Protein AF-W1X826-F1 (afdb_monomer)

Radius of gyration: 16.15 Å; Cα contacts (8 Å, |Δi|>4): 53; chains: 1; bounding box: 34×32×38 Å

pLDDT: mean 81.96, std 12.31, range [43.5, 94.75]

Nearest PDB structures (foldseek):
  1rtx-assembly1_A  TM=4.358E-01  e=5.426E+00  Synechocystis sp. PCC 6803

Organism: NCBI:txid408170

Secondary structure (DSSP, 8-state):
-PPPSSGGG----PPPHHHHHHHHHHHHHHHHH-----SS-SSSSPPPHHHHHHHHHHHHHHTTPPP--HHHHHHHHHHHHHHTT--HHHHHHHHT--

InterPro domains:
  IPR002104 Integrase, catalytic domain [PF00589] (11-98)
  IPR002104 Integrase, catalytic domain [PS51898] (1-98)
  IPR011010 DNA breaking-rejoining enzyme, catalytic core [SSF56349] (1-98)
  IPR013762 Integrase-like, catalytic domain superfamily [G3DSA:1.10.443.10] (1-98)

Foldseek 3Di:
DDDDPDPLVDADADDDPVRVVVLVVQVVVVVVQPDAPDSQDDNNDHDDLVNVLVVQVVVCVVVVHDRDHPCVVVVVVLVVCVVVVHDPVVSCRNSRDD

Structure (mmCIF, N/CA/C/O backbone):
data_AF-W1X826-F1
#
_entry.id   AF-W1X826-F1
#
loop_
_atom_site.group_PDB
_atom_site.id
_atom_site.type_symbol
_atom_site.label_atom_id
_atom_site.label_alt_id
_atom_site.label_comp_id
_atom_site.label_asym_id
_atom_site.label_entity_id
_atom_site.label_seq_id
_atom_site.pdbx_PDB_ins_code
_atom_site.Cartn_x
_atom_site.Cartn_y
_atom_site.Cartn_z
_atom_site.occupancy
_atom_site.B_iso_or_equiv
_atom_site.auth_seq_id
_atom_site.auth_comp_id
_atom_site.auth_asym_id
_atom_site.auth_atom_id
_atom_site.pdbx_PDB_model_num
ATOM 1 N N . ILE A 1 1 ? 20.475 -5.863 -3.347 1.00 48.62 1 ILE A N 1
ATOM 2 C CA . ILE A 1 1 ? 19.284 -6.285 -2.568 1.00 48.62 1 ILE A CA 1
ATOM 3 C C . ILE A 1 1 ? 19.828 -7.001 -1.349 1.00 48.62 1 ILE A C 1
ATOM 5 O O . ILE A 1 1 ? 20.488 -8.014 -1.532 1.00 48.62 1 ILE A O 1
ATOM 9 N N . ASN A 1 2 ? 19.669 -6.442 -0.150 1.00 43.75 2 ASN A N 1
ATOM 10 C CA . ASN A 1 2 ? 20.181 -7.100 1.052 1.00 43.75 2 ASN A CA 1
ATOM 11 C C . ASN A 1 2 ? 19.255 -8.272 1.405 1.00 43.75 2 ASN A C 1
ATOM 13 O O . ASN A 1 2 ? 18.036 -8.069 1.410 1.00 43.75 2 ASN A O 1
ATOM 17 N N . PRO A 1 3 ? 19.791 -9.474 1.674 1.00 47.88 3 PRO A N 1
ATOM 18 C CA . PRO A 1 3 ? 18.979 -10.582 2.148 1.00 47.88 3 PRO A CA 1
ATOM 19 C C . PRO A 1 3 ? 18.352 -10.222 3.497 1.00 47.88 3 PRO A C 1
ATOM 21 O O . PRO A 1 3 ? 18.901 -9.449 4.287 1.00 47.88 3 PRO A O 1
ATOM 24 N N . THR A 1 4 ? 17.168 -10.765 3.757 1.00 50.28 4 THR A N 1
ATOM 25 C CA . THR A 1 4 ? 16.520 -10.651 5.063 1.00 50.28 4 THR A CA 1
ATOM 26 C C . THR A 1 4 ? 17.415 -11.284 6.128 1.00 50.28 4 THR A C 1
ATOM 28 O O . THR A 1 4 ? 17.934 -12.377 5.917 1.00 50.28 4 THR A O 1
ATOM 31 N N . LYS A 1 5 ? 17.579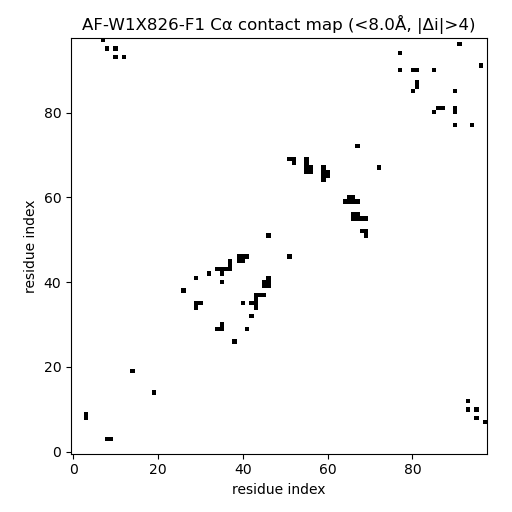 -10.617 7.283 1.00 52.31 5 LYS A N 1
ATOM 32 C CA . LYS A 1 5 ? 18.435 -11.088 8.393 1.00 52.31 5 LYS A CA 1
ATOM 33 C C . LYS A 1 5 ? 18.073 -12.496 8.898 1.00 52.31 5 LYS A C 1
ATOM 35 O O . LYS A 1 5 ? 18.920 -13.144 9.498 1.00 52.31 5 LYS A O 1
ATOM 40 N N . THR A 1 6 ? 16.851 -12.971 8.653 1.00 55.59 6 THR A N 1
ATOM 41 C CA . THR A 1 6 ? 16.366 -14.299 9.050 1.00 55.59 6 THR A CA 1
ATOM 42 C C . THR A 1 6 ? 15.399 -14.871 8.005 1.00 55.59 6 THR A C 1
ATOM 44 O O . THR A 1 6 ? 14.640 -14.131 7.371 1.00 55.59 6 THR A O 1
ATOM 47 N N . PHE A 1 7 ? 15.380 -16.201 7.846 1.00 59.72 7 PHE A N 1
ATOM 48 C CA . PHE A 1 7 ? 14.440 -16.915 6.964 1.00 59.72 7 PHE A CA 1
ATOM 49 C C . PHE A 1 7 ? 12.965 -16.693 7.341 1.00 59.72 7 PHE A C 1
ATOM 51 O O . PHE A 1 7 ? 12.098 -16.763 6.473 1.00 59.72 7 PHE A O 1
ATOM 58 N N . SER A 1 8 ? 12.686 -16.342 8.602 1.00 58.00 8 SER A N 1
ATOM 59 C CA . SER A 1 8 ? 11.342 -16.038 9.117 1.00 58.00 8 SER A CA 1
ATOM 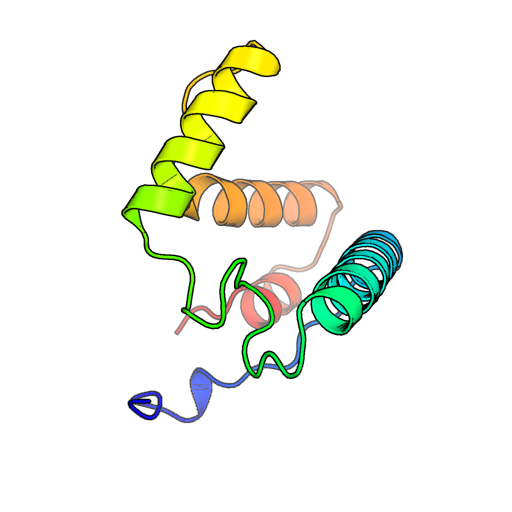60 C C . SER A 1 8 ? 10.652 -14.845 8.438 1.00 58.00 8 SER A C 1
ATOM 62 O O . SER A 1 8 ? 9.441 -14.679 8.562 1.00 58.00 8 SER A O 1
ATOM 64 N N . SER A 1 9 ? 11.392 -14.011 7.697 1.00 63.22 9 SER A N 1
ATOM 65 C CA . SER A 1 9 ? 10.830 -12.861 6.979 1.00 63.22 9 SER A CA 1
ATOM 66 C C . SER A 1 9 ? 10.210 -13.229 5.620 1.00 63.22 9 SER A C 1
ATOM 68 O O . SER A 1 9 ? 9.358 -12.488 5.121 1.00 63.22 9 SER A O 1
ATOM 70 N N . ASN A 1 10 ? 10.577 -14.380 5.039 1.00 76.00 10 ASN A N 1
ATOM 71 C CA . ASN A 1 10 ? 10.015 -14.869 3.778 1.00 76.00 10 ASN A CA 1
ATOM 72 C C . ASN A 1 10 ? 8.685 -15.581 4.022 1.00 76.00 10 ASN A C 1
ATOM 74 O O . ASN A 1 10 ? 8.620 -16.568 4.751 1.00 76.00 10 ASN A O 1
ATOM 78 N N . ARG A 1 11 ? 7.609 -15.080 3.407 1.00 78.88 11 ARG A N 1
ATOM 79 C CA . ARG A 1 11 ?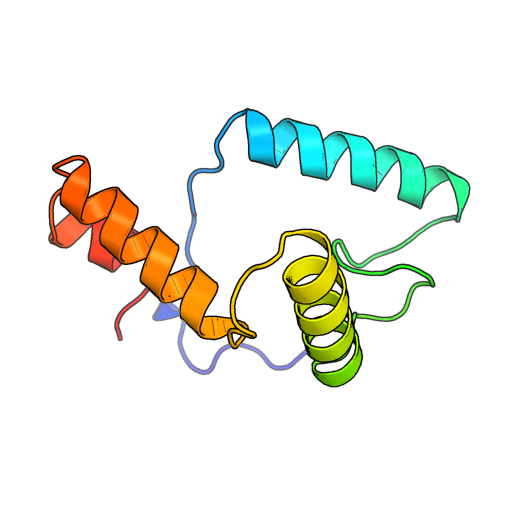 6.237 -15.516 3.704 1.00 78.88 11 ARG A CA 1
ATOM 80 C C . ARG A 1 11 ? 5.419 -15.602 2.424 1.00 78.88 11 ARG A C 1
ATOM 82 O O . ARG A 1 11 ? 5.515 -14.723 1.570 1.00 78.88 11 ARG A O 1
ATOM 89 N N . LYS A 1 12 ? 4.586 -16.637 2.308 1.00 80.56 12 LYS A N 1
ATOM 90 C CA . LYS A 1 12 ? 3.562 -16.728 1.260 1.00 80.56 12 LYS A CA 1
ATOM 91 C C . LYS A 1 12 ? 2.284 -16.080 1.783 1.00 80.56 12 LYS A C 1
ATOM 93 O O . LYS A 1 12 ? 1.824 -16.420 2.868 1.00 80.56 12 LYS A O 1
ATOM 98 N N . ILE A 1 13 ? 1.737 -15.136 1.023 1.00 82.06 13 ILE A N 1
ATOM 99 C CA . ILE A 1 13 ? 0.489 -14.446 1.357 1.00 82.06 13 ILE A CA 1
ATOM 100 C C . ILE A 1 13 ? -0.555 -14.724 0.282 1.00 82.06 13 ILE A C 1
ATOM 102 O O . ILE A 1 13 ? -0.242 -14.742 -0.908 1.00 82.06 13 ILE A O 1
ATOM 106 N N . TYR A 1 14 ? -1.799 -14.918 0.707 1.00 83.88 14 TYR A N 1
ATOM 107 C CA . TYR A 1 14 ? -2.926 -15.047 -0.207 1.00 83.88 14 TYR A CA 1
ATOM 108 C C . TYR A 1 14 ? -3.356 -13.666 -0.697 1.00 83.88 14 TYR A C 1
ATOM 110 O O . TYR A 1 14 ? -3.646 -12.776 0.110 1.00 83.88 14 TYR A O 1
ATOM 118 N N . LEU A 1 15 ? -3.398 -13.498 -2.015 1.00 85.31 15 LEU A N 1
ATOM 119 C CA . LEU A 1 15 ? -3.909 -12.298 -2.669 1.00 85.31 15 LEU A CA 1
ATOM 120 C C . LEU A 1 15 ? -5.354 -12.539 -3.094 1.00 85.31 15 LEU A C 1
ATOM 122 O O . LEU A 1 15 ? -5.679 -13.597 -3.626 1.00 85.31 15 LEU A O 1
ATOM 126 N N . ASP A 1 16 ? -6.213 -11.557 -2.855 1.00 87.31 16 ASP A N 1
ATOM 127 C CA . ASP A 1 16 ? -7.594 -11.587 -3.315 1.00 87.31 16 ASP A CA 1
ATOM 128 C C . ASP A 1 16 ? -7.686 -11.302 -4.827 1.00 87.31 16 ASP A C 1
ATOM 130 O O . ASP A 1 16 ? -6.755 -10.784 -5.458 1.00 87.31 16 ASP A O 1
ATOM 134 N N . ALA A 1 17 ? -8.838 -11.625 -5.415 1.00 90.31 17 ALA A N 1
ATOM 135 C CA . ALA A 1 17 ? -9.071 -11.456 -6.846 1.00 90.31 17 ALA A CA 1
ATOM 136 C C . ALA A 1 17 ? -8.965 -9.990 -7.308 1.00 90.31 17 ALA A C 1
ATOM 138 O O . ALA A 1 17 ? -8.498 -9.734 -8.421 1.00 90.31 17 ALA A O 1
ATOM 139 N N . MET A 1 18 ? -9.351 -9.023 -6.466 1.00 91.62 18 MET A N 1
ATOM 140 C CA . MET A 1 18 ? -9.245 -7.598 -6.790 1.00 91.62 18 MET A CA 1
ATOM 141 C C . MET A 1 18 ? -7.773 -7.179 -6.862 1.00 91.62 18 MET A C 1
ATOM 143 O O . MET A 1 18 ? -7.368 -6.548 -7.839 1.00 91.62 18 MET A O 1
ATOM 147 N N . THR A 1 19 ? -6.951 -7.603 -5.898 1.00 90.25 19 THR A N 1
ATOM 148 C CA . THR A 1 19 ? -5.504 -7.353 -5.900 1.00 90.25 19 THR A CA 1
ATOM 149 C C . THR A 1 19 ? -4.823 -8.001 -7.106 1.00 90.25 19 THR A C 1
ATOM 151 O O . THR A 1 19 ? -4.018 -7.354 -7.779 1.00 90.25 19 THR A O 1
ATOM 154 N N . ILE A 1 20 ? -5.175 -9.246 -7.447 1.00 92.75 20 ILE A N 1
ATOM 155 C CA . ILE A 1 20 ? -4.639 -9.933 -8.635 1.00 92.75 20 ILE A CA 1
ATOM 156 C C . ILE A 1 20 ? -5.003 -9.170 -9.914 1.00 92.75 20 ILE A C 1
ATOM 158 O O . ILE A 1 20 ? -4.144 -8.963 -10.778 1.00 92.75 20 ILE A O 1
ATOM 162 N N . LYS A 1 21 ? -6.253 -8.711 -10.034 1.00 94.75 21 LYS A N 1
ATOM 163 C CA . LYS A 1 21 ? -6.715 -7.924 -11.182 1.00 94.75 21 LYS A CA 1
ATOM 164 C C . LYS A 1 21 ? -5.964 -6.596 -11.290 1.00 94.75 21 LYS A C 1
ATOM 166 O O . LYS A 1 21 ? -5.493 -6.258 -12.376 1.00 94.75 21 LYS A O 1
ATOM 171 N N . ALA A 1 22 ? -5.791 -5.882 -10.177 1.00 92.50 22 ALA A N 1
ATOM 172 C CA . ALA A 1 22 ? -5.048 -4.625 -10.132 1.00 92.50 22 ALA A CA 1
ATOM 173 C C . ALA A 1 22 ? -3.580 -4.814 -10.556 1.00 92.50 22 ALA A C 1
ATOM 175 O O . ALA A 1 22 ? -3.091 -4.094 -11.427 1.00 92.50 22 ALA A O 1
ATOM 176 N N . LEU A 1 23 ? -2.898 -5.832 -10.016 1.00 91.88 23 LEU A N 1
ATOM 177 C CA . LEU A 1 23 ? -1.515 -6.162 -10.381 1.00 91.88 23 LEU A CA 1
ATOM 178 C C . LEU A 1 23 ? -1.385 -6.590 -11.847 1.00 91.88 23 LEU A C 1
ATOM 180 O O . LEU A 1 23 ? -0.418 -6.226 -12.512 1.00 91.88 23 LEU A O 1
ATOM 184 N N . SER A 1 24 ? -2.361 -7.332 -12.371 1.00 92.12 24 SER A N 1
ATOM 185 C CA . SER A 1 24 ? -2.371 -7.764 -13.773 1.00 92.12 24 SER A CA 1
ATOM 186 C C . SER A 1 24 ? -2.558 -6.583 -14.724 1.00 92.12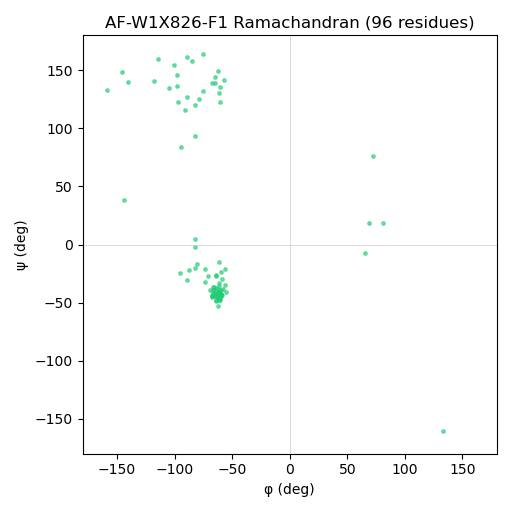 24 SER A C 1
ATOM 188 O O . SER A 1 24 ? -1.822 -6.457 -15.705 1.00 92.12 24 SER A O 1
ATOM 190 N N . SER A 1 25 ? -3.489 -5.679 -14.403 1.00 92.94 25 SER A N 1
ATOM 191 C CA . SER A 1 25 ? -3.689 -4.434 -15.150 1.00 92.94 25 SER A CA 1
ATOM 192 C C . SER A 1 25 ? -2.427 -3.574 -15.134 1.00 92.94 25 SER A C 1
ATOM 194 O O . SER A 1 25 ? -1.995 -3.078 -16.174 1.00 92.94 25 SER A O 1
ATOM 196 N N . TRP A 1 26 ? -1.791 -3.449 -13.968 1.00 91.69 26 TRP A N 1
ATOM 197 C CA . TRP A 1 26 ? -0.549 -2.704 -13.820 1.00 91.69 26 TRP A CA 1
ATOM 198 C C . TRP A 1 26 ? 0.598 -3.314 -14.632 1.00 91.69 26 TRP A C 1
ATOM 200 O O . TRP A 1 26 ? 1.270 -2.607 -15.378 1.00 91.69 26 TRP A O 1
ATOM 210 N N . LYS A 1 27 ? 0.768 -4.639 -14.584 1.00 89.75 27 LYS A N 1
ATOM 211 C CA . LYS A 1 27 ? 1.773 -5.357 -15.380 1.00 89.75 27 LYS A CA 1
ATOM 212 C C . LYS A 1 27 ? 1.590 -5.125 -16.881 1.00 89.75 27 LYS A C 1
ATOM 214 O O . LYS A 1 27 ? 2.577 -4.993 -17.599 1.00 89.75 27 LYS A O 1
ATOM 219 N N . ASN A 1 28 ? 0.350 -5.067 -17.368 1.00 90.12 28 ASN A N 1
ATOM 220 C CA . ASN A 1 28 ? 0.076 -4.761 -18.773 1.00 90.12 28 ASN A CA 1
ATOM 221 C C . ASN A 1 28 ? 0.471 -3.327 -19.138 1.00 90.12 28 ASN A C 1
ATOM 223 O O . ASN A 1 28 ? 1.051 -3.119 -20.198 1.00 90.12 28 ASN A O 1
ATOM 227 N N . HIS A 1 29 ? 0.237 -2.365 -18.245 1.00 87.75 29 HIS A N 1
ATOM 228 C CA . HIS A 1 29 ? 0.695 -0.990 -18.432 1.00 87.75 29 HIS A CA 1
ATOM 229 C C . HIS A 1 29 ? 2.231 -0.904 -18.450 1.00 87.75 29 HIS A C 1
ATOM 231 O O . HIS A 1 29 ? 2.816 -0.293 -19.337 1.00 87.75 29 HIS A O 1
ATOM 237 N N . GLN A 1 30 ? 2.907 -1.611 -17.539 1.00 88.31 30 GLN A N 1
ATOM 238 C CA . GLN A 1 30 ? 4.372 -1.659 -17.498 1.00 88.31 30 GLN A CA 1
ATOM 239 C C . GLN A 1 30 ? 4.984 -2.257 -18.772 1.00 88.31 30 GLN A C 1
ATOM 241 O O . GLN A 1 30 ? 6.012 -1.768 -19.231 1.00 88.31 30 GLN A O 1
ATOM 246 N N . LYS A 1 31 ? 4.343 -3.262 -19.386 1.00 86.94 31 LYS A N 1
ATOM 247 C CA . LYS A 1 31 ? 4.803 -3.836 -20.664 1.00 86.94 31 LYS A CA 1
ATOM 248 C C . LYS A 1 31 ? 4.865 -2.808 -21.796 1.00 86.94 31 LYS A C 1
ATOM 250 O O . LYS A 1 31 ? 5.699 -2.966 -22.678 1.00 86.94 31 LYS A O 1
ATOM 255 N N . GLN A 1 32 ? 4.011 -1.782 -21.774 1.00 85.88 32 GLN A N 1
ATOM 256 C CA . GLN A 1 32 ? 4.021 -0.712 -22.780 1.00 85.88 32 GLN A CA 1
ATOM 257 C C . GLN A 1 32 ? 5.241 0.208 -22.631 1.00 85.88 32 GLN A C 1
ATOM 259 O O . GLN A 1 32 ? 5.698 0.779 -23.613 1.00 85.88 32 GLN A O 1
ATOM 264 N N . LEU A 1 33 ? 5.783 0.329 -21.415 1.00 81.75 33 LEU A N 1
ATOM 265 C CA . LEU A 1 33 ? 6.946 1.165 -21.102 1.00 81.75 33 LEU A CA 1
ATOM 266 C C . LEU A 1 33 ? 8.279 0.426 -21.307 1.00 81.75 33 LEU A C 1
ATOM 268 O O . LEU A 1 33 ? 9.316 1.062 -21.473 1.00 81.75 33 LEU A O 1
ATOM 272 N N . GLY A 1 34 ? 8.263 -0.911 -21.287 1.00 81.62 34 GLY A N 1
ATOM 273 C CA . GLY A 1 34 ? 9.425 -1.758 -21.545 1.00 81.62 34 GLY A CA 1
ATOM 274 C C . GLY A 1 34 ? 9.604 -2.877 -20.518 1.00 81.62 34 GLY A C 1
ATOM 275 O O . GLY A 1 34 ? 8.681 -3.273 -19.802 1.00 81.62 34 GLY A O 1
ATOM 276 N N . LYS A 1 35 ? 10.821 -3.427 -20.443 1.00 79.00 35 LYS A N 1
ATOM 277 C CA . LYS A 1 35 ? 11.151 -4.509 -19.505 1.00 79.00 35 LYS A CA 1
ATOM 278 C C . LYS A 1 35 ? 11.468 -3.935 -18.122 1.00 79.00 35 LYS A C 1
ATOM 280 O O . LYS A 1 35 ? 12.607 -3.586 -17.830 1.00 79.00 35 LYS A O 1
ATOM 285 N N . ILE A 1 36 ? 10.451 -3.869 -17.267 1.00 83.31 36 ILE A N 1
ATOM 286 C CA . ILE A 1 36 ? 10.574 -3.414 -15.877 1.00 83.31 36 ILE A CA 1
ATOM 287 C C . ILE A 1 36 ? 10.706 -4.622 -14.940 1.00 83.31 36 ILE A C 1
ATOM 289 O O . ILE A 1 36 ? 9.826 -5.479 -14.894 1.00 83.31 36 ILE A O 1
ATOM 293 N N . SER A 1 37 ? 11.790 -4.684 -14.161 1.00 83.75 37 SER A N 1
ATOM 294 C CA . SER A 1 37 ? 12.035 -5.777 -13.200 1.00 83.75 37 SER A CA 1
ATOM 295 C C . SER A 1 37 ? 11.272 -5.625 -11.875 1.00 83.75 37 SER A C 1
ATOM 297 O O . SER A 1 37 ? 11.147 -6.587 -11.121 1.00 83.75 37 SER A O 1
ATOM 299 N N . PHE A 1 38 ? 10.765 -4.427 -11.568 1.00 85.62 38 PHE A N 1
ATOM 300 C CA . PHE A 1 38 ? 10.069 -4.118 -10.317 1.00 85.62 38 PHE A CA 1
ATOM 301 C C . PHE A 1 38 ? 8.556 -4.003 -10.510 1.00 85.62 38 PHE A C 1
ATOM 303 O O . PHE A 1 38 ? 8.085 -3.288 -11.391 1.00 85.62 38 PHE A O 1
ATOM 310 N N . VAL A 1 39 ? 7.785 -4.620 -9.610 1.00 86.06 39 VAL A N 1
ATOM 311 C CA . VAL A 1 39 ? 6.319 -4.488 -9.611 1.00 86.06 39 VAL A CA 1
ATOM 312 C C . VAL A 1 39 ? 5.909 -3.042 -9.321 1.00 86.06 39 VAL A C 1
ATOM 314 O O . VAL A 1 39 ? 5.143 -2.461 -10.073 1.00 86.06 39 VAL A O 1
ATOM 317 N N . PHE A 1 40 ? 6.459 -2.411 -8.282 1.00 86.31 40 PHE A N 1
ATOM 318 C CA . PHE A 1 40 ? 6.173 -1.009 -7.955 1.00 86.31 40 PHE A CA 1
ATOM 319 C C . PHE A 1 40 ? 7.222 -0.084 -8.577 1.00 86.31 40 PHE A C 1
ATOM 321 O O . PHE A 1 40 ? 8.212 0.271 -7.933 1.00 86.31 40 PHE A O 1
ATOM 328 N N . SER A 1 41 ? 7.022 0.275 -9.845 1.00 85.00 41 SER A N 1
ATOM 329 C CA . SER A 1 41 ? 7.914 1.172 -10.583 1.00 85.00 41 SER A CA 1
ATOM 330 C C . SER A 1 41 ? 7.214 1.821 -11.773 1.00 85.00 41 SER A C 1
ATOM 332 O O . SER A 1 41 ? 6.577 1.125 -12.562 1.00 85.00 41 SER A O 1
ATOM 334 N N . TYR A 1 42 ? 7.381 3.138 -11.907 1.00 78.50 42 TYR A N 1
ATOM 335 C CA . TYR A 1 42 ? 6.843 3.933 -13.018 1.00 78.50 42 TYR A CA 1
ATOM 336 C C . TYR A 1 42 ? 7.855 4.141 -14.155 1.00 78.50 42 TYR A C 1
ATOM 338 O O . TYR A 1 42 ? 7.463 4.395 -15.285 1.00 78.50 42 TYR A O 1
ATOM 346 N N . ASN A 1 43 ? 9.153 4.059 -13.861 1.00 77.81 43 ASN A N 1
ATOM 347 C CA . ASN A 1 43 ? 10.246 4.456 -14.756 1.00 77.81 43 ASN A CA 1
ATOM 348 C C . ASN A 1 43 ? 11.466 3.527 -14.616 1.00 77.81 43 ASN A C 1
ATOM 350 O O . ASN A 1 43 ? 12.604 3.986 -14.574 1.00 77.81 43 ASN A O 1
ATOM 354 N N . CYS A 1 44 ? 11.230 2.226 -14.445 1.00 79.44 44 CYS A N 1
ATOM 355 C CA . CYS A 1 44 ? 12.251 1.202 -14.170 1.00 79.44 44 CYS A CA 1
ATOM 356 C C . CYS A 1 44 ? 12.990 1.333 -12.824 1.00 79.44 44 CYS A C 1
ATOM 358 O O . CYS A 1 44 ? 13.707 0.410 -12.438 1.00 79.44 44 CYS A O 1
ATOM 360 N N . LEU A 1 45 ? 12.782 2.420 -12.074 1.00 81.31 45 LEU A N 1
ATOM 361 C CA . LEU A 1 45 ? 13.325 2.614 -10.732 1.00 81.31 45 LEU A CA 1
ATOM 362 C C . LEU A 1 45 ? 12.292 2.257 -9.655 1.00 81.31 45 LEU A C 1
ATOM 364 O O . LEU A 1 45 ? 11.091 2.478 -9.852 1.00 81.31 45 LEU A O 1
ATOM 368 N N . PRO A 1 46 ? 12.721 1.704 -8.509 1.00 82.75 46 PRO A N 1
ATOM 369 C CA . PRO A 1 46 ? 11.814 1.394 -7.416 1.00 82.75 46 PRO A CA 1
ATOM 370 C C . PRO A 1 46 ? 11.204 2.672 -6.830 1.00 82.75 46 PRO A C 1
ATOM 372 O O . PRO A 1 46 ? 11.867 3.704 -6.705 1.00 82.75 46 PRO A O 1
ATOM 375 N N . VAL A 1 47 ? 9.938 2.590 -6.423 1.00 85.88 47 VAL A N 1
ATOM 376 C CA . VAL A 1 47 ? 9.263 3.692 -5.726 1.00 85.88 47 VAL A CA 1
ATOM 377 C C . VAL A 1 47 ? 9.983 4.009 -4.410 1.00 85.88 47 VAL A C 1
ATOM 379 O O . VAL A 1 47 ? 10.241 3.127 -3.591 1.00 85.88 47 VAL A O 1
ATOM 382 N N . THR A 1 48 ? 10.274 5.291 -4.182 1.00 87.25 48 THR A N 1
ATOM 383 C CA . THR A 1 48 ? 10.872 5.762 -2.927 1.00 87.25 48 THR A CA 1
ATOM 384 C C . THR A 1 48 ? 9.807 6.012 -1.857 1.00 87.25 48 THR A C 1
ATOM 386 O O . THR A 1 48 ? 8.636 6.267 -2.154 1.00 87.25 48 THR A O 1
ATOM 389 N N . LYS A 1 49 ? 10.214 6.000 -0.579 1.00 85.31 49 LYS A N 1
ATOM 390 C CA . LYS A 1 49 ? 9.313 6.292 0.552 1.00 85.31 49 LYS A CA 1
ATOM 391 C C . LYS A 1 49 ? 8.625 7.655 0.406 1.00 85.31 49 LYS A C 1
ATOM 393 O O . LYS A 1 49 ? 7.431 7.765 0.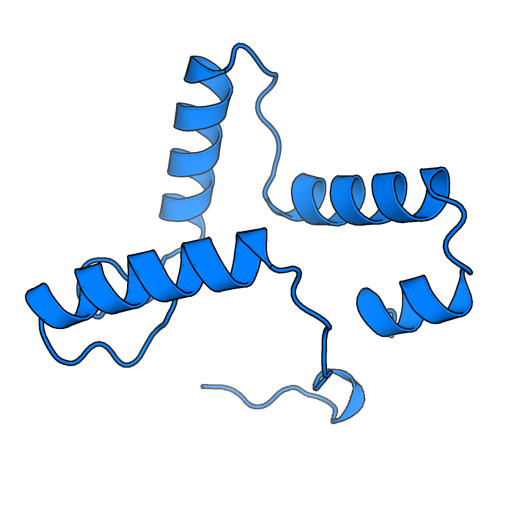669 1.00 85.31 49 LYS A O 1
ATOM 398 N N . THR A 1 50 ? 9.358 8.669 -0.053 1.00 87.31 50 THR A N 1
ATOM 399 C CA . THR A 1 50 ? 8.843 10.033 -0.247 1.00 87.31 50 THR A CA 1
ATOM 400 C C . THR A 1 50 ? 7.783 10.088 -1.342 1.00 87.31 50 THR A C 1
ATOM 402 O O . THR A 1 50 ? 6.732 10.692 -1.142 1.00 87.31 50 THR A O 1
ATOM 405 N N . MET A 1 51 ? 8.013 9.412 -2.476 1.00 88.56 51 MET A N 1
ATOM 406 C CA . MET A 1 51 ? 7.018 9.326 -3.552 1.00 88.56 51 MET A CA 1
ATOM 407 C C . MET A 1 51 ? 5.718 8.692 -3.057 1.00 88.56 51 MET A C 1
ATOM 409 O O . MET A 1 51 ? 4.631 9.197 -3.337 1.00 88.56 51 MET A O 1
ATOM 413 N N . LEU A 1 52 ? 5.832 7.613 -2.284 1.00 87.94 52 LEU A N 1
ATOM 414 C CA . LEU A 1 52 ? 4.678 6.904 -1.749 1.00 87.94 52 LEU A CA 1
ATOM 415 C C . LEU A 1 52 ? 3.910 7.748 -0.724 1.00 87.94 52 LEU A C 1
ATOM 417 O O . LEU A 1 52 ? 2.690 7.856 -0.822 1.00 87.94 52 LEU A O 1
ATOM 421 N N . ALA A 1 53 ? 4.611 8.426 0.188 1.00 88.69 53 ALA A N 1
ATOM 422 C CA . ALA A 1 53 ? 4.002 9.341 1.154 1.00 88.69 53 ALA A CA 1
ATOM 423 C C . ALA A 1 53 ? 3.275 10.516 0.472 1.00 88.69 53 ALA A C 1
ATOM 425 O O . ALA A 1 53 ? 2.141 10.837 0.830 1.00 88.69 53 ALA A O 1
ATOM 426 N N . ASN A 1 54 ? 3.887 11.119 -0.552 1.00 90.62 54 ASN A N 1
ATOM 427 C CA . ASN A 1 54 ? 3.270 12.201 -1.321 1.00 90.62 54 ASN A CA 1
ATOM 428 C C . ASN A 1 54 ? 2.022 11.723 -2.071 1.00 90.62 54 ASN A C 1
ATOM 430 O O . ASN A 1 54 ? 0.996 12.405 -2.054 1.00 90.62 54 ASN A O 1
ATOM 434 N N . SER A 1 55 ? 2.088 10.536 -2.683 1.00 89.94 55 SER A N 1
ATOM 435 C CA . SER A 1 55 ? 0.935 9.926 -3.345 1.00 89.94 55 SER A CA 1
ATOM 436 C C . SER A 1 55 ? -0.204 9.674 -2.355 1.00 89.94 55 SER A C 1
ATOM 438 O O . SER A 1 55 ? -1.336 10.076 -2.621 1.00 89.94 55 SER A O 1
ATOM 440 N N . MET A 1 56 ? 0.084 9.107 -1.179 1.00 91.12 56 MET A N 1
ATOM 441 C CA . MET A 1 56 ? -0.920 8.884 -0.133 1.00 91.12 56 MET A CA 1
ATOM 442 C C . MET A 1 56 ? -1.563 10.186 0.348 1.00 91.12 56 MET A C 1
ATOM 444 O O . MET A 1 56 ? -2.783 10.254 0.465 1.00 91.12 56 MET A O 1
ATOM 448 N N . LYS A 1 57 ? -0.771 11.242 0.572 1.00 91.44 57 LYS A N 1
ATOM 449 C CA . LYS A 1 57 ? -1.293 12.557 0.968 1.00 91.44 57 LYS A CA 1
ATOM 450 C C . LYS A 1 57 ? -2.213 13.146 -0.106 1.00 91.44 57 LYS A C 1
ATOM 452 O O . LYS A 1 57 ? -3.275 13.674 0.221 1.00 91.44 57 LYS A O 1
ATOM 457 N N . LYS A 1 58 ? -1.823 13.042 -1.382 1.00 93.19 58 LYS A N 1
ATOM 458 C CA . LYS A 1 58 ? -2.621 13.521 -2.520 1.00 93.19 58 LYS A CA 1
ATOM 459 C C . LYS A 1 58 ? -3.959 1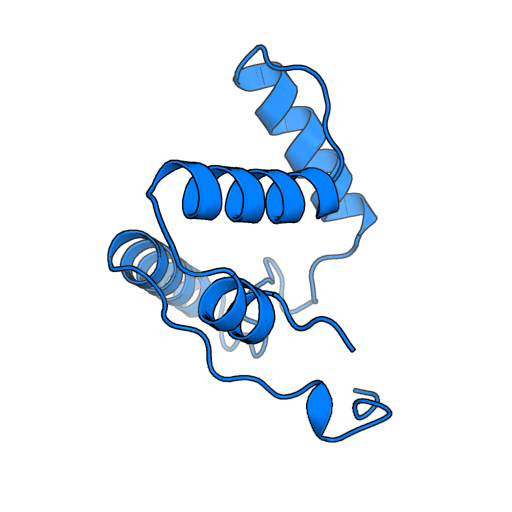2.784 -2.609 1.00 93.19 58 LYS A C 1
ATOM 461 O O . LYS A 1 58 ? -4.999 13.436 -2.627 1.00 93.19 58 LYS A O 1
ATOM 466 N N . HIS A 1 59 ? -3.934 11.452 -2.614 1.00 92.12 59 HIS A N 1
ATOM 467 C CA . HIS A 1 59 ? -5.149 10.639 -2.705 1.00 92.12 59 HIS A CA 1
ATOM 468 C C . HIS A 1 59 ? -6.031 10.788 -1.460 1.00 92.12 59 HIS A C 1
ATOM 470 O O . HIS A 1 59 ? -7.245 10.878 -1.592 1.00 92.12 59 HIS A O 1
ATOM 476 N N . GLY A 1 60 ? -5.436 10.912 -0.268 1.00 92.88 60 GLY A N 1
ATOM 477 C CA . GLY A 1 60 ? -6.171 11.187 0.967 1.00 92.88 60 GLY A CA 1
ATOM 478 C C . GLY A 1 60 ? -6.937 12.5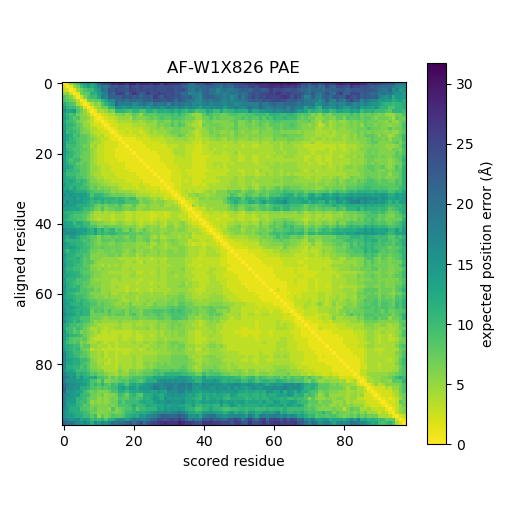10 0.908 1.00 92.88 60 GLY A C 1
ATOM 479 O O . GLY A 1 60 ? -8.122 12.545 1.222 1.00 92.88 60 GLY A O 1
ATOM 480 N N . LYS A 1 61 ? -6.302 13.577 0.398 1.00 94.25 61 LYS A N 1
ATOM 481 C CA . LYS A 1 61 ? -6.969 14.870 0.175 1.00 94.25 61 LYS A CA 1
ATOM 482 C C . LYS A 1 61 ? -8.116 14.758 -0.837 1.00 94.25 61 LYS A C 1
ATOM 484 O O . LYS A 1 61 ? -9.164 15.347 -0.611 1.00 94.25 61 LYS A O 1
ATOM 489 N N . MET A 1 62 ? -7.927 14.008 -1.926 1.00 93.94 62 MET A N 1
ATOM 490 C CA . MET A 1 62 ? -8.971 13.785 -2.940 1.00 93.94 62 MET A CA 1
ATOM 491 C C . MET A 1 62 ? -10.162 12.990 -2.392 1.00 93.94 62 MET A C 1
ATOM 493 O O . MET A 1 62 ? -11.296 13.276 -2.750 1.00 93.94 62 MET A O 1
ATOM 497 N N . ALA A 1 63 ? -9.905 12.023 -1.511 1.00 93.12 63 ALA A N 1
ATOM 498 C CA . ALA A 1 63 ? -10.935 11.225 -0.852 1.00 93.12 63 ALA A CA 1
ATOM 499 C C . ALA A 1 63 ? -11.565 11.922 0.372 1.00 93.12 63 ALA A C 1
ATOM 501 O O . ALA A 1 63 ? -12.446 11.349 1.004 1.00 93.12 63 ALA A O 1
ATOM 502 N N . GLY A 1 64 ? -11.107 13.126 0.743 1.00 94.44 64 GLY A N 1
ATOM 503 C CA . GLY A 1 64 ? -11.609 13.855 1.912 1.00 94.44 64 GLY A CA 1
ATOM 504 C C . GLY A 1 64 ? -11.248 13.220 3.261 1.00 94.44 64 GLY A C 1
ATOM 505 O O . GLY A 1 64 ? -11.878 13.525 4.269 1.00 94.44 64 GLY A O 1
ATOM 506 N N . VAL A 1 65 ? -10.242 12.341 3.304 1.00 91.75 65 VAL A N 1
ATOM 507 C CA . VAL A 1 65 ? -9.828 11.639 4.528 1.00 91.75 65 VAL A CA 1
ATOM 508 C C . VAL A 1 65 ? -8.596 12.282 5.160 1.00 91.75 65 VAL A C 1
ATOM 510 O O . VAL A 1 65 ? -7.765 12.906 4.491 1.00 91.75 65 VAL A O 1
ATOM 513 N N . LYS A 1 66 ? -8.441 12.097 6.476 1.00 90.75 66 LYS A N 1
ATOM 514 C CA . LYS A 1 66 ? -7.240 12.525 7.203 1.00 90.75 66 LYS A CA 1
ATOM 515 C C . LYS A 1 66 ? -5.997 11.886 6.581 1.00 90.75 66 LYS A C 1
ATOM 517 O O . LYS A 1 66 ? -5.997 10.715 6.211 1.00 90.75 66 LYS A O 1
ATOM 522 N N . SER A 1 67 ? -4.909 12.651 6.514 1.00 89.06 67 SER A N 1
ATOM 523 C CA . SER A 1 67 ? -3.616 12.120 6.088 1.00 89.06 67 SER A CA 1
ATOM 524 C C . SER A 1 67 ? -3.167 11.003 7.033 1.00 89.06 67 SER A C 1
ATOM 526 O O . SER A 1 67 ? -2.993 11.233 8.230 1.00 89.06 67 SER A O 1
ATOM 528 N N . ILE A 1 68 ? -2.933 9.818 6.476 1.00 89.25 68 ILE A N 1
ATOM 529 C CA . ILE A 1 68 ? -2.421 8.641 7.186 1.00 89.25 68 ILE A CA 1
ATOM 530 C C . ILE A 1 68 ? -1.028 8.267 6.678 1.00 89.25 68 ILE A C 1
ATOM 532 O O . ILE A 1 68 ? -0.621 8.662 5.581 1.00 89.25 68 ILE A O 1
ATOM 536 N N . ARG A 1 69 ? -0.279 7.513 7.480 1.00 87.06 69 ARG A N 1
ATOM 537 C CA . ARG A 1 69 ? 1.038 6.986 7.113 1.00 87.06 69 ARG A CA 1
ATOM 538 C C . ARG A 1 69 ? 0.872 5.629 6.439 1.00 87.06 69 ARG A C 1
ATOM 540 O O . ARG A 1 69 ? -0.140 4.952 6.593 1.00 87.06 69 ARG A O 1
ATOM 547 N N . ILE A 1 70 ? 1.900 5.193 5.718 1.00 87.06 70 ILE A N 1
ATOM 548 C CA . ILE A 1 70 ? 1.853 3.929 4.974 1.00 87.06 70 ILE A CA 1
ATOM 549 C C . ILE A 1 70 ? 1.594 2.707 5.859 1.00 87.06 70 ILE A C 1
ATOM 551 O O . ILE A 1 70 ? 0.843 1.817 5.476 1.00 87.06 70 ILE A O 1
ATOM 555 N N . HIS A 1 71 ? 2.183 2.648 7.053 1.00 87.44 71 HIS A N 1
ATOM 556 C CA . HIS A 1 71 ? 1.980 1.511 7.949 1.00 87.44 71 HIS A CA 1
ATOM 557 C C . HIS A 1 71 ? 0.597 1.520 8.596 1.00 87.44 71 HIS A C 1
ATOM 559 O O . HIS A 1 71 ? 0.116 0.455 8.971 1.00 87.44 71 HIS A O 1
ATOM 565 N N . ASP A 1 72 ? -0.079 2.671 8.650 1.00 89.00 72 ASP A N 1
ATOM 566 C CA . ASP A 1 72 ? -1.465 2.744 9.113 1.00 89.00 72 ASP A CA 1
ATOM 567 C C . ASP A 1 72 ? -2.394 1.953 8.158 1.00 89.00 72 ASP A C 1
ATOM 569 O O . ASP A 1 72 ? -3.369 1.365 8.617 1.00 89.00 72 ASP A O 1
ATOM 573 N N . LEU A 1 73 ? -2.043 1.803 6.866 1.00 89.06 73 LEU A N 1
ATOM 574 C CA . LEU A 1 73 ? -2.747 0.893 5.940 1.00 89.06 73 LEU A CA 1
ATOM 575 C C . LEU A 1 73 ? -2.611 -0.575 6.361 1.00 89.06 73 LEU A C 1
ATOM 577 O O . LEU A 1 73 ? -3.581 -1.327 6.325 1.00 89.06 73 LEU A O 1
ATOM 581 N N . ARG A 1 74 ? -1.412 -0.992 6.788 1.00 88.06 74 ARG A N 1
ATOM 582 C CA . ARG A 1 74 ? -1.176 -2.359 7.279 1.00 88.06 74 ARG A CA 1
ATOM 583 C C . ARG A 1 74 ? -1.951 -2.615 8.571 1.00 88.06 74 ARG A C 1
ATOM 585 O O . ARG A 1 74 ? -2.500 -3.701 8.730 1.00 88.06 74 ARG A O 1
ATOM 592 N N . HIS A 1 75 ? -2.014 -1.628 9.465 1.00 87.56 75 HIS A N 1
ATOM 593 C CA . HIS A 1 75 ? -2.825 -1.721 10.679 1.00 87.56 75 HIS A CA 1
ATOM 594 C C . HIS A 1 75 ? -4.318 -1.786 10.360 1.00 87.56 75 HIS A C 1
ATOM 596 O O . HIS A 1 75 ? -5.002 -2.651 10.890 1.00 87.56 75 HIS A O 1
ATOM 602 N N . SER A 1 76 ? -4.808 -0.953 9.440 1.00 89.06 76 SER A N 1
ATOM 603 C CA . SER A 1 76 ? -6.204 -0.991 8.997 1.00 89.06 76 SER A CA 1
ATOM 604 C C . SER A 1 76 ? -6.575 -2.348 8.392 1.00 89.06 76 SER A C 1
ATOM 606 O O . SER A 1 76 ? -7.610 -2.905 8.746 1.00 89.06 76 SER A O 1
ATOM 608 N N . HIS A 1 77 ? -5.696 -2.930 7.568 1.00 88.00 77 HIS A N 1
ATOM 609 C CA . HIS A 1 77 ? -5.880 -4.282 7.032 1.00 88.00 77 HIS A CA 1
ATOM 610 C C . HIS A 1 77 ? -5.973 -5.337 8.142 1.00 88.00 77 HIS A C 1
ATOM 612 O O . HIS A 1 77 ? -6.830 -6.214 8.092 1.00 88.00 77 HIS A O 1
ATOM 618 N N . ALA A 1 78 ? -5.127 -5.242 9.171 1.00 87.12 78 ALA A N 1
ATOM 619 C CA . ALA A 1 78 ? -5.177 -6.143 10.320 1.00 87.12 78 ALA A CA 1
ATOM 620 C C . ALA A 1 78 ? -6.488 -6.008 11.111 1.00 87.12 78 ALA A C 1
ATOM 622 O O . ALA A 1 78 ? -7.138 -7.012 11.395 1.00 87.12 78 ALA A O 1
ATOM 623 N N . SER A 1 79 ? -6.898 -4.775 11.421 1.00 87.44 79 SER A N 1
ATOM 624 C CA . SER A 1 79 ? -8.151 -4.488 12.127 1.00 87.44 79 SER A CA 1
ATOM 625 C C . SER A 1 79 ? -9.375 -4.966 11.347 1.00 87.44 79 SER A C 1
ATOM 627 O O . SER A 1 79 ? -10.287 -5.531 11.943 1.00 87.44 79 SER A O 1
ATOM 629 N N . LEU A 1 80 ? -9.376 -4.801 10.019 1.00 88.94 80 LEU A N 1
ATOM 630 C CA . LEU A 1 80 ? -10.440 -5.309 9.156 1.00 88.94 80 LEU A CA 1
ATOM 631 C C . LEU A 1 80 ? -10.534 -6.836 9.242 1.00 88.94 80 LEU A C 1
ATOM 633 O O . LEU A 1 80 ? -11.617 -7.369 9.458 1.00 88.94 80 LEU A O 1
ATOM 637 N N . LEU A 1 81 ? -9.410 -7.548 9.134 1.00 86.31 81 LEU A N 1
ATOM 638 C CA . LEU A 1 81 ? -9.416 -9.009 9.227 1.00 86.31 81 LEU A CA 1
ATOM 639 C C . LEU A 1 81 ? -9.895 -9.511 10.596 1.00 86.31 81 LEU A C 1
ATOM 641 O O . LEU A 1 81 ? -10.654 -10.477 10.646 1.00 86.31 81 LEU A O 1
ATOM 645 N N . LEU A 1 82 ? -9.519 -8.833 11.686 1.00 85.44 82 LEU A N 1
ATOM 646 C CA . LEU A 1 82 ? -10.034 -9.134 13.027 1.00 85.44 82 LEU A CA 1
ATOM 647 C C . LEU A 1 82 ? -11.548 -8.922 13.115 1.00 85.44 82 LEU A C 1
ATOM 649 O O . LEU A 1 82 ? -12.253 -9.782 13.633 1.00 85.44 82 LEU A O 1
ATOM 653 N N . SER A 1 83 ? -12.064 -7.816 12.567 1.00 86.88 83 SER A N 1
ATOM 654 C CA . SER A 1 83 ? -13.511 -7.552 12.556 1.00 86.88 83 SER A CA 1
ATOM 655 C C . SER A 1 83 ? -14.309 -8.565 11.730 1.00 86.88 83 SER A C 1
ATOM 657 O O . SER A 1 83 ? -15.475 -8.805 12.022 1.00 86.88 83 SER A O 1
ATOM 659 N N . LEU A 1 84 ? 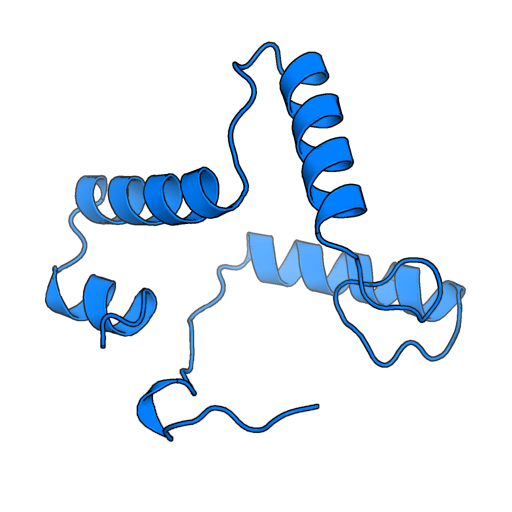-13.675 -9.194 10.734 1.00 87.38 84 LEU A N 1
ATOM 660 C CA . LEU A 1 84 ? -14.260 -10.261 9.918 1.00 87.38 84 LEU A CA 1
ATOM 661 C C . LEU A 1 84 ? -14.175 -11.647 10.589 1.00 87.38 84 LEU A C 1
ATOM 663 O O . LEU A 1 84 ? -14.546 -12.641 9.971 1.00 87.38 84 LEU A O 1
ATOM 667 N N . GLY A 1 85 ? -13.688 -11.727 11.833 1.00 84.81 85 GLY A N 1
ATOM 668 C CA . GLY A 1 85 ? -13.622 -12.969 12.604 1.00 84.81 85 GLY A CA 1
ATOM 669 C C . GLY A 1 85 ? -12.435 -13.872 12.261 1.00 84.81 85 GLY A C 1
ATOM 670 O O . GLY A 1 85 ? -12.467 -15.060 12.573 1.00 84.81 85 GLY A O 1
ATOM 671 N N . MET A 1 86 ? -11.386 -13.344 11.618 1.00 82.56 86 MET A N 1
ATOM 672 C CA . MET A 1 86 ? -10.172 -14.119 11.341 1.00 82.56 86 MET A CA 1
ATOM 673 C C . MET A 1 86 ? -9.457 -14.504 12.642 1.00 82.56 86 MET A C 1
ATOM 675 O O . MET A 1 86 ? -9.317 -13.688 13.554 1.00 82.56 86 MET A O 1
ATOM 679 N N . ASN A 1 87 ? -8.958 -15.740 12.709 1.00 79.25 87 ASN A N 1
ATOM 680 C CA . ASN A 1 87 ? -8.247 -16.250 13.877 1.00 79.25 87 ASN A CA 1
ATOM 681 C C . ASN A 1 87 ? -6.893 -15.528 14.067 1.00 79.25 87 ASN A C 1
ATOM 683 O O . ASN A 1 87 ? -6.161 -15.293 13.101 1.00 79.25 87 ASN A O 1
ATOM 687 N N . ASP A 1 88 ? -6.535 -15.207 15.315 1.00 72.50 88 ASP A N 1
ATOM 688 C CA . ASP A 1 88 ? -5.310 -14.474 15.684 1.00 72.50 88 ASP A CA 1
ATOM 689 C C . ASP A 1 88 ? -4.036 -15.161 15.158 1.00 72.50 88 ASP A C 1
ATOM 691 O O . ASP A 1 88 ? -3.099 -14.500 14.706 1.00 72.50 88 ASP A O 1
ATOM 695 N N . LEU A 1 89 ? -4.022 -16.500 15.124 1.00 71.94 89 LEU A N 1
ATOM 696 C CA . LEU A 1 89 ? -2.898 -17.276 14.592 1.00 71.94 89 LEU A CA 1
ATOM 697 C C . LEU A 1 89 ? -2.718 -17.086 13.075 1.00 71.94 89 LEU A C 1
ATOM 699 O O . LEU A 1 89 ? -1.596 -16.919 12.588 1.00 71.94 89 LEU A O 1
ATOM 703 N N . GLU A 1 90 ? -3.814 -17.067 12.316 1.00 71.12 90 GLU A N 1
ATOM 704 C CA . GLU A 1 90 ? -3.777 -16.834 10.868 1.00 71.12 90 GLU A CA 1
ATOM 705 C C . GLU A 1 90 ? -3.389 -15.393 10.547 1.00 71.12 90 GLU A C 1
ATOM 707 O O . GLU A 1 90 ? -2.588 -15.143 9.636 1.00 71.12 90 GLU A O 1
ATOM 712 N N . LEU A 1 91 ? -3.886 -14.441 11.340 1.00 74.94 91 LEU A N 1
ATOM 713 C CA . LEU A 1 91 ? -3.502 -13.045 11.217 1.00 74.94 91 LEU A CA 1
ATOM 714 C C . LEU A 1 91 ? -2.007 -12.851 11.501 1.00 74.94 91 LEU A C 1
ATOM 716 O O . LEU A 1 91 ? -1.330 -12.158 10.739 1.00 74.94 91 LEU A O 1
ATOM 720 N N . LYS A 1 92 ? -1.463 -13.502 12.537 1.00 71.62 92 LYS A N 1
ATOM 721 C CA . LYS A 1 92 ? -0.029 -13.471 12.862 1.00 71.62 92 LYS A CA 1
ATOM 722 C C . LYS A 1 92 ? 0.834 -14.020 11.734 1.00 71.62 92 LYS A C 1
ATOM 724 O O . LYS A 1 92 ? 1.800 -13.362 11.341 1.00 71.62 92 LYS A O 1
ATOM 729 N N . ASN A 1 93 ? 0.444 -15.149 11.143 1.00 72.12 93 ASN A N 1
ATOM 730 C CA . ASN A 1 93 ? 1.124 -15.719 9.977 1.00 72.12 93 ASN A CA 1
ATOM 731 C C . ASN A 1 93 ? 1.083 -14.759 8.770 1.00 72.12 93 ASN A C 1
ATOM 733 O O . ASN A 1 93 ? 2.094 -14.539 8.089 1.00 72.12 93 ASN A O 1
ATOM 737 N N . ARG A 1 94 ? -0.064 -14.104 8.541 1.00 74.06 94 ARG A N 1
ATOM 738 C CA . ARG A 1 94 ? -0.266 -13.145 7.444 1.00 74.06 94 ARG A CA 1
ATOM 739 C C . ARG A 1 94 ? 0.434 -11.807 7.661 1.00 74.06 94 ARG A C 1
ATOM 741 O O . ARG A 1 94 ? 0.898 -11.204 6.690 1.00 74.06 94 ARG A O 1
ATOM 748 N N . LEU A 1 95 ? 0.575 -11.334 8.895 1.00 71.06 95 LEU A N 1
ATOM 749 C CA . LEU A 1 95 ? 1.235 -10.067 9.204 1.00 71.06 95 LEU A CA 1
ATOM 750 C C . LEU A 1 95 ? 2.731 -10.225 9.432 1.00 71.06 95 LEU A C 1
ATOM 752 O O . LEU A 1 95 ? 3.454 -9.314 9.041 1.00 71.06 95 LEU A O 1
ATOM 756 N N . GLY A 1 96 ? 3.208 -11.364 9.930 1.00 61.56 96 GLY A N 1
ATOM 757 C CA . GLY A 1 96 ? 4.620 -11.587 10.222 1.00 61.56 96 GLY A CA 1
ATOM 758 C C . GLY A 1 96 ? 5.002 -10.782 11.451 1.00 61.56 96 GLY A C 1
ATOM 759 O O . GLY A 1 96 ? 5.589 -9.705 11.337 1.00 61.56 96 GLY A O 1
ATOM 760 N N . HIS A 1 97 ? 4.588 -11.286 12.607 1.00 54.84 97 HIS A N 1
ATOM 761 C CA . HIS A 1 97 ? 5.122 -10.869 13.894 1.00 54.84 97 HIS A CA 1
ATOM 762 C C . HIS A 1 97 ? 6.298 -11.801 14.196 1.00 54.84 97 HIS A C 1
ATOM 764 O O . HIS A 1 97 ? 6.114 -13.016 14.227 1.00 54.84 97 HIS A O 1
ATOM 770 N N . ALA A 1 98 ? 7.498 -11.224 14.271 1.00 43.50 98 ALA A N 1
ATOM 771 C CA . ALA A 1 98 ? 8.671 -11.888 14.826 1.00 43.50 98 ALA A CA 1
ATOM 772 C C . ALA A 1 98 ? 8.611 -11.794 16.350 1.00 43.50 98 ALA A C 1
ATOM 774 O O . ALA A 1 98 ? 8.131 -10.738 16.828 1.00 43.50 98 ALA A O 1
#

Sequence (98 aa):
INPTKTFSSNRKIYLDAMTIKALSSWKNHQKQLGKISFVFSYNCLPVTKTMLANSMKKHGKMAGVKSIRIHDLRHSHASLLLSLGMNDLELKNRLGHA

Solvent-accessible surface area (backbone atoms only — not comparable to full-atom values): 6274 Å² total; per-residue (Å²): 133,83,77,70,97,47,77,84,74,70,77,92,74,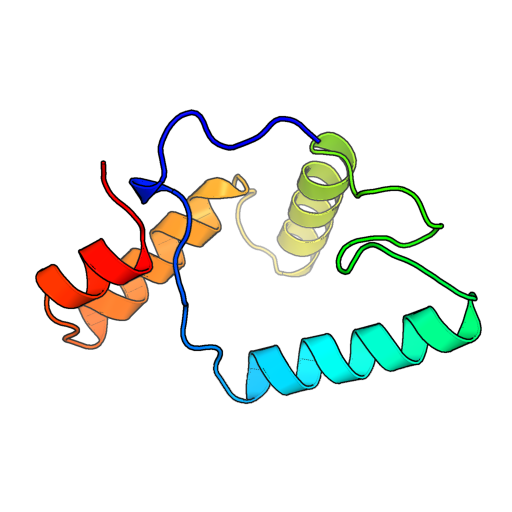91,75,53,72,67,57,51,50,51,53,50,54,48,51,56,57,45,56,77,79,42,95,56,91,51,90,63,44,94,75,75,45,73,70,47,73,66,60,53,53,52,50,45,43,52,52,23,58,75,71,74,45,79,77,71,57,78,65,53,54,57,50,50,54,50,53,50,42,49,75,72,68,53,53,69,69,61,50,39,68,70,68,62,75,130

Mean predicted aligned error: 7.54 Å